Protein AF-A0A7J7KIM2-F1 (afdb_monomer)

Organism: Bugula neritina (NCBI:txid10212)

Nearest PDB structures (foldseek):
  5o09-assembly1_1C  TM=9.290E-01  e=2.642E-05  Prosthecobacter vanneervenii
  4jhr-assembly1_B  TM=8.978E-01  e=4.869E-04  Mus musculus
  8rtc-assembly2_B  TM=9.209E-01  e=1.759E-03  Bacillus phage phi3T
  8rtc-assembly1_A  TM=9.085E-01  e=2.365E-03  Bacillus phage phi3T
  5mgx-assembly3_G  TM=7.642E-01  e=6.351E-03  Homo sapiens

Sequence (139 aa):
MELALYGSDAVHAHIASSYNNIGIVYNDMGEYSNALEYYRKSLEMRQAVYGSDVVHADIASSCNNIGIVYNDMGEYSNALEYYRKSLEMRQAVYGSDAVHADIASSYTSIGKVYYYISEYSKALEYYRKGLEMVSCLWQ

Mean predicted aligned error: 5.26 Å

Foldseek 3Di:
DPVPLVVVLVVLLVQLVVLQVQLVVCVVVVVLVSSLVSLVSSLVSVCVNQPVPDQDLSNLVSLQSNLVSCVSVVVLVSSLVSLVVSLVSVCVVQNVPHLDLSNLVSLQSNLVSCVSVVVNVSSVVSNVVSVVSVVVVVD

Solvent-accessible surface area (backbone atoms only — not comparable to full-atom values): 6989 Å² total; per-residue (Å²): 144,74,78,67,61,63,58,51,46,55,50,47,52,52,53,21,52,49,29,38,53,51,13,50,55,26,43,78,70,66,40,46,71,60,12,48,52,26,27,48,55,17,33,52,40,44,26,67,66,66,37,81,89,51,72,43,67,68,48,19,49,32,30,36,52,46,14,48,49,27,46,76,72,63,41,47,72,62,12,48,53,27,28,48,53,16,33,54,30,37,27,69,63,66,38,81,86,46,76,45,71,69,48,26,49,31,27,38,54,48,14,51,47,29,45,76,72,68,40,50,72,58,13,52,52,27,39,46,54,19,48,53,39,58,54,66,75,80,113

Radius of gyration: 16.24 Å; Cα contacts (8 Å, |Δi|>4): 168; chains: 1; bounding box: 47×28×46 Å

Secondary structure (DSSP, 8-state):
--TTHHHHHHHHHHHHHHHHHHHHHHHHTT-HHHHHHHHHHHHHHHHHHH-TTS--HHHHHHHHHHHHHHHHTT-HHHHHHHHHHHHHHHHHHH-TT---HHHHHHHHHHHHHHHHTT-HHHHHHHHHHHHHHHHTT--

Structure (mmCIF, N/CA/C/O backbone):
data_AF-A0A7J7KIM2-F1
#
_entry.id   AF-A0A7J7KIM2-F1
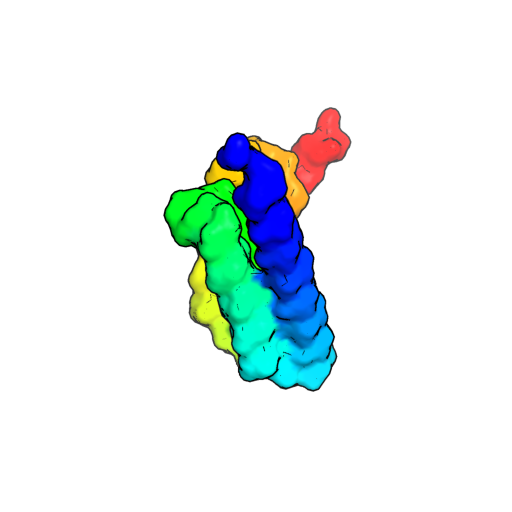#
loop_
_atom_site.group_PDB
_atom_site.id
_atom_site.type_symbol
_atom_site.label_atom_id
_atom_site.label_alt_id
_atom_site.label_comp_id
_atom_site.label_asym_id
_atom_site.label_entity_id
_atom_site.label_seq_id
_atom_site.pdbx_PDB_ins_code
_atom_site.Cartn_x
_atom_site.Cartn_y
_atom_site.Cartn_z
_atom_site.occupancy
_atom_site.B_iso_or_equiv
_atom_site.auth_seq_id
_atom_site.auth_comp_id
_atom_site.auth_asym_id
_atom_site.auth_atom_id
_atom_site.pdbx_PDB_model_num
ATOM 1 N N . MET A 1 1 ? 23.038 -4.749 -32.239 1.00 43.88 1 MET A N 1
ATOM 2 C CA . MET A 1 1 ? 23.320 -5.127 -30.838 1.00 43.88 1 MET A CA 1
ATOM 3 C C . MET A 1 1 ? 22.222 -4.494 -29.998 1.00 43.88 1 MET A C 1
ATOM 5 O O . MET A 1 1 ? 22.396 -3.383 -29.539 1.00 43.88 1 MET A O 1
ATOM 9 N N . GLU A 1 2 ? 21.049 -5.128 -29.933 1.00 46.59 2 GLU A N 1
ATOM 10 C CA . GLU A 1 2 ? 19.841 -4.517 -29.327 1.00 46.59 2 GLU A CA 1
ATOM 11 C C . GLU A 1 2 ? 18.900 -5.557 -28.679 1.00 46.59 2 GLU A C 1
ATOM 13 O O . GLU A 1 2 ? 17.962 -5.208 -27.978 1.00 46.59 2 GLU A O 1
ATOM 18 N N . LEU A 1 3 ? 19.189 -6.857 -28.835 1.00 44.94 3 LEU A N 1
ATOM 19 C CA . LEU A 1 3 ? 18.374 -7.951 -28.288 1.00 44.94 3 LEU A CA 1
ATOM 20 C C . LEU A 1 3 ? 18.673 -8.303 -26.817 1.00 44.94 3 LEU A C 1
ATOM 22 O O . LEU A 1 3 ? 17.951 -9.106 -26.237 1.00 44.94 3 LEU A O 1
ATOM 26 N N . ALA A 1 4 ? 19.716 -7.732 -26.204 1.00 46.06 4 ALA A N 1
ATOM 27 C CA . ALA A 1 4 ? 20.116 -8.078 -24.834 1.00 46.06 4 ALA A CA 1
ATOM 28 C C . ALA A 1 4 ? 19.435 -7.228 -23.741 1.00 46.06 4 ALA A C 1
ATOM 30 O O . ALA A 1 4 ? 19.334 -7.685 -22.607 1.00 46.06 4 ALA A O 1
ATOM 31 N N . LEU A 1 5 ? 18.946 -6.024 -24.069 1.00 46.84 5 LEU A N 1
ATOM 32 C CA . LEU A 1 5 ? 18.324 -5.115 -23.092 1.00 46.84 5 LEU A CA 1
ATOM 33 C C . LEU A 1 5 ? 16.920 -5.583 -22.670 1.00 46.84 5 LEU A C 1
ATOM 35 O O . LEU A 1 5 ? 16.655 -5.715 -21.481 1.00 46.84 5 LEU A O 1
ATOM 39 N N . TYR A 1 6 ? 16.069 -5.985 -23.620 1.00 50.53 6 TYR A N 1
ATOM 40 C CA . TYR A 1 6 ? 14.710 -6.461 -23.307 1.00 50.53 6 TYR A CA 1
ATOM 41 C C . TYR A 1 6 ? 14.675 -7.741 -22.456 1.00 50.53 6 TYR A C 1
ATOM 43 O O . TYR A 1 6 ? 13.760 -7.929 -21.655 1.00 50.53 6 TYR A O 1
ATOM 51 N N . GLY A 1 7 ? 15.664 -8.627 -22.616 1.00 55.84 7 GLY A N 1
ATOM 52 C CA . GLY A 1 7 ? 15.745 -9.870 -21.844 1.00 55.84 7 GLY A CA 1
ATOM 53 C C . GLY A 1 7 ? 16.069 -9.634 -20.368 1.00 55.84 7 GLY A C 1
ATOM 54 O O . GLY A 1 7 ? 15.535 -10.330 -19.510 1.00 55.84 7 GLY A O 1
ATOM 55 N N . SER A 1 8 ? 16.901 -8.631 -20.072 1.00 64.31 8 SER A N 1
ATOM 56 C CA . SER A 1 8 ? 17.203 -8.198 -18.706 1.00 64.31 8 SER A CA 1
ATOM 57 C C . SER A 1 8 ? 15.937 -7.695 -18.024 1.00 64.31 8 SER A C 1
ATOM 59 O O . SER A 1 8 ? 15.543 -8.221 -16.986 1.00 64.31 8 SER A O 1
ATOM 61 N N . ASP A 1 9 ? 15.259 -6.724 -18.622 1.00 69.69 9 ASP A N 1
AT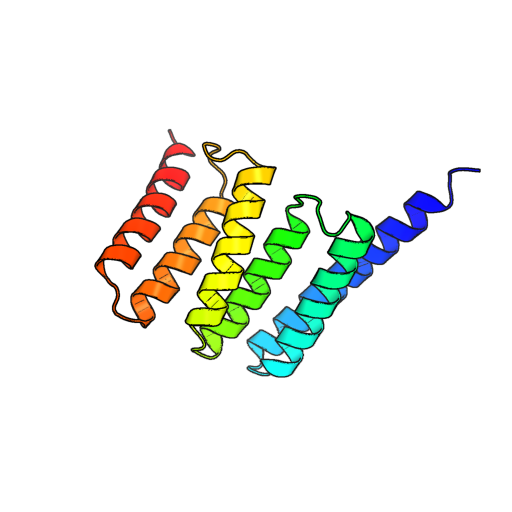OM 62 C CA . ASP A 1 9 ? 14.205 -5.971 -17.937 1.00 69.69 9 ASP A CA 1
ATOM 63 C C . ASP A 1 9 ? 12.959 -6.831 -17.690 1.00 69.69 9 ASP A C 1
ATOM 65 O O . ASP A 1 9 ? 12.371 -6.794 -16.607 1.00 69.69 9 ASP A O 1
ATOM 69 N N . ALA A 1 10 ? 12.625 -7.709 -18.642 1.00 72.38 10 ALA A N 1
ATOM 70 C CA . ALA A 1 10 ? 11.560 -8.694 -18.478 1.00 72.38 10 ALA A CA 1
ATOM 71 C C . ALA A 1 10 ? 11.860 -9.694 -17.346 1.00 72.38 10 ALA A C 1
ATOM 73 O O . ALA A 1 10 ? 10.982 -10.002 -16.538 1.00 72.38 10 ALA A O 1
ATOM 74 N N . VAL A 1 11 ? 13.105 -10.178 -17.239 1.00 76.00 11 VAL A N 1
ATOM 75 C CA . VAL A 1 11 ? 13.513 -11.070 -16.141 1.00 76.00 11 VAL A CA 1
ATOM 76 C C . VAL A 1 11 ? 13.403 -10.347 -14.799 1.00 76.00 11 VAL A C 1
ATOM 78 O O . VAL A 1 11 ? 12.814 -10.895 -13.867 1.00 76.00 11 VAL A O 1
ATOM 81 N N . HIS A 1 12 ? 13.870 -9.102 -14.701 1.00 82.19 12 HIS A N 1
ATOM 82 C CA . HIS A 1 12 ? 13.750 -8.309 -13.474 1.00 82.19 12 HIS A CA 1
ATOM 83 C C . HIS A 1 12 ? 12.281 -8.062 -13.080 1.00 82.19 12 HIS A C 1
ATOM 85 O O . HIS A 1 12 ? 11.939 -8.181 -11.900 1.00 82.19 12 HIS A O 1
ATOM 91 N N . ALA A 1 13 ? 11.383 -7.824 -14.043 1.00 85.12 13 ALA A N 1
ATOM 92 C CA . ALA A 1 13 ? 9.946 -7.687 -13.785 1.00 85.12 13 ALA A CA 1
ATOM 93 C C . ALA A 1 13 ? 9.306 -8.986 -13.244 1.00 85.12 13 ALA A C 1
ATOM 95 O O . ALA A 1 13 ? 8.486 -8.948 -12.315 1.00 85.12 13 ALA A O 1
ATOM 96 N N . HIS A 1 14 ? 9.708 -10.154 -13.760 1.00 89.88 14 HIS A N 1
ATOM 97 C CA . HIS A 1 14 ? 9.245 -11.450 -13.248 1.00 89.88 14 HIS A CA 1
ATOM 98 C C . HIS A 1 14 ? 9.756 -11.743 -11.832 1.00 89.88 14 HIS A C 1
ATOM 100 O O . HIS A 1 14 ? 8.989 -12.225 -10.989 1.00 89.88 14 HIS A O 1
ATOM 106 N N . ILE A 1 15 ? 11.013 -11.410 -11.526 1.00 93.00 15 ILE A N 1
ATOM 107 C CA . ILE A 1 15 ? 11.550 -11.541 -10.162 1.00 93.00 15 ILE A CA 1
ATOM 108 C C . ILE A 1 15 ? 10.802 -10.583 -9.221 1.00 93.00 15 ILE A C 1
ATOM 110 O O . ILE A 1 15 ? 10.403 -10.987 -8.129 1.00 93.00 15 ILE A O 1
ATOM 114 N N . ALA A 1 16 ? 10.508 -9.350 -9.652 1.00 94.12 16 ALA A N 1
ATOM 115 C CA . ALA A 1 16 ? 9.771 -8.380 -8.836 1.00 94.12 16 ALA A CA 1
ATOM 116 C C . ALA A 1 16 ? 8.358 -8.856 -8.505 1.00 94.12 16 ALA A C 1
ATOM 118 O O . ALA A 1 16 ? 7.898 -8.703 -7.370 1.00 94.12 16 ALA A O 1
ATOM 119 N N . SER A 1 17 ? 7.690 -9.475 -9.475 1.00 94.50 17 SER A N 1
ATOM 120 C CA . SER A 1 17 ? 6.381 -10.101 -9.279 1.00 94.50 17 SER A CA 1
ATOM 121 C C . SER A 1 17 ? 6.465 -11.292 -8.322 1.00 94.50 17 SER A C 1
ATOM 123 O O . SER A 1 17 ? 5.595 -11.467 -7.471 1.00 94.50 17 SER A O 1
ATOM 125 N N . SER A 1 18 ? 7.546 -12.071 -8.395 1.00 96.94 18 SER A N 1
ATOM 126 C CA . SER A 1 18 ? 7.775 -13.207 -7.498 1.00 96.94 18 SER A CA 1
ATOM 127 C C . SER A 1 18 ? 7.981 -12.752 -6.051 1.00 96.94 18 SER A C 1
ATOM 129 O O . SER A 1 18 ? 7.323 -13.273 -5.153 1.00 96.94 18 SER A O 1
ATOM 131 N N . TYR A 1 19 ? 8.805 -11.724 -5.812 1.00 97.94 19 TYR A N 1
ATOM 132 C CA . TYR A 1 19 ? 8.935 -11.125 -4.480 1.00 97.94 19 TYR A CA 1
ATOM 133 C C . TYR A 1 19 ? 7.623 -10.530 -3.976 1.00 97.94 19 TYR A C 1
ATOM 135 O O . TYR A 1 19 ? 7.300 -10.705 -2.806 1.00 97.94 19 TYR A O 1
ATOM 143 N N . ASN A 1 20 ? 6.837 -9.884 -4.841 1.00 97.31 20 ASN A N 1
ATOM 144 C CA . ASN A 1 20 ? 5.520 -9.388 -4.451 1.00 97.31 20 ASN A CA 1
ATOM 145 C C . ASN A 1 20 ? 4.621 -10.524 -3.936 1.00 97.31 20 ASN A C 1
ATOM 147 O O . ASN A 1 20 ? 4.006 -10.389 -2.886 1.00 97.31 20 ASN A O 1
ATOM 151 N N . ASN A 1 21 ? 4.583 -11.658 -4.637 1.00 97.94 21 ASN A N 1
ATOM 152 C CA . ASN A 1 21 ? 3.756 -12.797 -4.237 1.00 97.94 21 ASN A CA 1
ATOM 153 C C . ASN A 1 21 ? 4.245 -13.450 -2.939 1.00 97.94 21 ASN A C 1
ATOM 155 O O . ASN A 1 21 ? 3.429 -13.836 -2.109 1.00 97.94 21 ASN A O 1
ATOM 159 N N . ILE A 1 22 ? 5.561 -13.525 -2.726 1.00 98.38 22 ILE A N 1
ATOM 160 C CA . ILE A 1 22 ? 6.125 -13.983 -1.449 1.00 98.38 22 ILE A CA 1
ATOM 161 C C . ILE A 1 22 ? 5.723 -13.027 -0.314 1.00 98.38 22 ILE A C 1
ATOM 163 O O . ILE A 1 22 ? 5.330 -13.479 0.759 1.00 98.38 22 ILE A O 1
ATOM 167 N N . GLY A 1 23 ? 5.752 -11.713 -0.563 1.00 98.38 23 GLY A N 1
ATOM 168 C CA . GLY A 1 23 ? 5.282 -10.702 0.384 1.00 98.38 23 GLY A CA 1
ATOM 169 C C . GLY A 1 23 ? 3.810 -10.877 0.770 1.00 98.38 23 GLY A C 1
ATOM 170 O O . GLY A 1 23 ? 3.483 -10.757 1.949 1.00 98.38 23 GLY A O 1
ATOM 171 N N . ILE A 1 24 ? 2.942 -11.225 -0.190 1.00 98.19 24 ILE A N 1
ATOM 172 C CA . ILE A 1 24 ? 1.523 -11.542 0.068 1.00 98.19 24 ILE A CA 1
ATOM 173 C C . ILE A 1 24 ? 1.412 -12.722 1.032 1.00 98.19 24 ILE A C 1
ATOM 175 O O . ILE A 1 24 ? 0.758 -12.604 2.063 1.00 98.19 24 ILE A O 1
ATOM 179 N N . VAL A 1 25 ? 2.107 -13.826 0.741 1.00 98.56 25 VAL 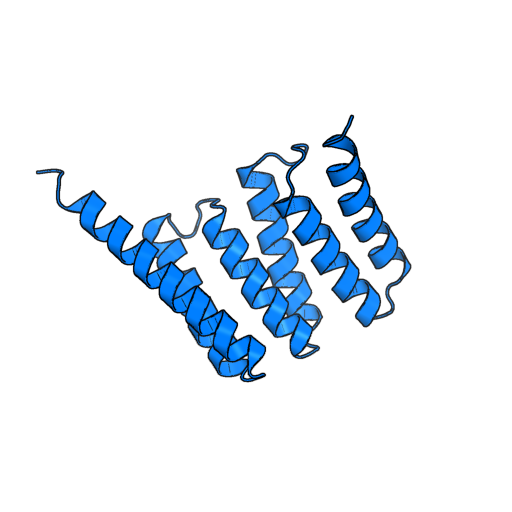A N 1
ATOM 180 C CA . VAL A 1 25 ? 2.054 -15.036 1.575 1.00 98.56 25 VAL A CA 1
ATOM 181 C C . VAL A 1 25 ? 2.501 -14.744 3.009 1.00 98.56 25 VAL A C 1
ATOM 183 O O . VAL A 1 25 ? 1.823 -15.148 3.950 1.00 98.56 25 VAL A O 1
ATOM 186 N N . TYR A 1 26 ? 3.597 -14.003 3.199 1.00 98.69 26 TYR A N 1
ATOM 187 C CA . TYR A 1 26 ? 4.038 -13.626 4.545 1.00 98.69 26 TYR A CA 1
ATOM 188 C C . TYR A 1 26 ? 3.054 -12.694 5.259 1.00 98.69 26 TYR A C 1
ATOM 190 O O . TYR A 1 26 ? 2.874 -12.834 6.468 1.00 98.69 26 TYR A O 1
ATOM 198 N N . ASN A 1 27 ? 2.400 -11.773 4.542 1.00 98.00 27 ASN A N 1
ATOM 199 C CA . ASN A 1 27 ? 1.380 -10.912 5.141 1.00 98.00 27 ASN A CA 1
ATOM 200 C C . ASN A 1 27 ? 0.186 -11.733 5.637 1.00 98.00 27 ASN A C 1
ATOM 202 O O . ASN A 1 27 ? -0.248 -11.557 6.771 1.00 98.00 27 ASN A O 1
ATOM 206 N N . ASP A 1 28 ? -0.288 -12.676 4.822 1.00 97.88 28 ASP A N 1
ATOM 207 C CA . ASP A 1 28 ? -1.411 -13.553 5.167 1.00 97.88 28 ASP A CA 1
ATOM 208 C C . ASP A 1 28 ? -1.078 -14.485 6.347 1.00 97.88 28 ASP A C 1
ATOM 210 O O . ASP A 1 28 ? -1.963 -14.873 7.111 1.00 97.88 28 ASP A O 1
ATOM 214 N N . MET A 1 29 ? 0.204 -14.814 6.538 1.00 98.19 29 MET A N 1
ATOM 215 C CA . MET A 1 29 ? 0.709 -15.540 7.710 1.00 98.19 29 MET A CA 1
ATOM 216 C C . MET A 1 29 ? 0.866 -14.659 8.965 1.00 98.19 29 MET A C 1
ATOM 218 O O . MET A 1 29 ? 1.153 -15.184 10.041 1.00 98.19 29 MET A O 1
ATOM 222 N N . GLY A 1 30 ? 0.706 -13.336 8.854 1.00 97.25 30 GLY A N 1
ATOM 223 C CA . GLY A 1 30 ? 0.972 -12.377 9.932 1.00 97.25 30 GLY A CA 1
ATOM 224 C C . GLY A 1 30 ? 2.463 -12.115 10.184 1.00 97.25 30 GLY A C 1
ATOM 225 O O . GLY A 1 30 ? 2.830 -11.477 11.171 1.00 97.25 30 GLY A O 1
ATOM 226 N N . GLU A 1 31 ? 3.348 -12.583 9.301 1.00 98.50 31 GLU A N 1
ATOM 227 C CA . GLU A 1 31 ? 4.794 -12.363 9.373 1.00 98.50 31 GLU A CA 1
ATOM 228 C C . GLU A 1 31 ? 5.178 -11.032 8.706 1.00 98.50 31 GLU A C 1
ATOM 230 O O . GLU A 1 31 ? 5.882 -10.971 7.693 1.00 98.50 31 GLU A O 1
ATOM 235 N N . TYR A 1 32 ? 4.709 -9.929 9.290 1.00 98.19 32 TYR A N 1
ATOM 236 C CA . TYR A 1 32 ? 4.767 -8.601 8.674 1.00 98.19 32 TYR A CA 1
ATOM 237 C C . TYR A 1 32 ? 6.183 -8.108 8.344 1.00 98.19 32 TYR A C 1
ATOM 239 O O . TYR A 1 32 ? 6.391 -7.486 7.303 1.00 98.19 32 TYR A O 1
ATOM 247 N N . SER A 1 33 ? 7.185 -8.421 9.172 1.00 98.19 33 SER A N 1
ATOM 248 C CA . SER A 1 33 ? 8.583 -8.058 8.893 1.00 98.19 33 SER A CA 1
ATOM 249 C C . SER A 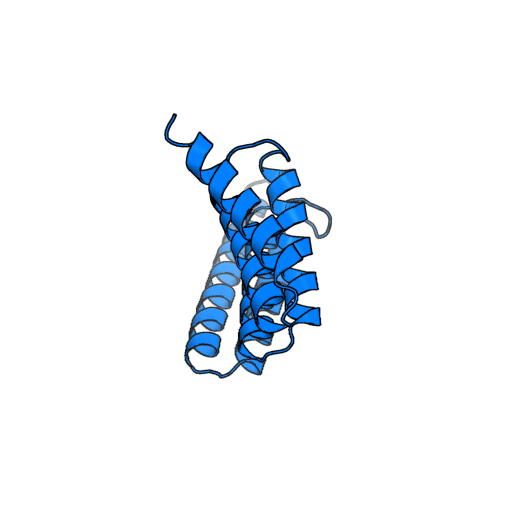1 33 ? 9.102 -8.702 7.604 1.00 98.19 33 SER A C 1
ATOM 251 O O . SER A 1 33 ? 9.734 -8.023 6.792 1.00 98.19 33 SER A O 1
ATOM 253 N N . ASN A 1 34 ? 8.784 -9.983 7.388 1.00 98.19 34 ASN A N 1
ATOM 254 C CA . ASN A 1 34 ? 9.148 -10.705 6.169 1.00 98.19 34 ASN A CA 1
ATOM 255 C C . ASN A 1 34 ? 8.361 -10.150 4.975 1.00 98.19 34 ASN A C 1
ATOM 257 O O . ASN A 1 34 ? 8.943 -9.876 3.926 1.00 98.19 34 ASN A O 1
ATOM 261 N N . ALA A 1 35 ? 7.062 -9.885 5.146 1.00 98.56 35 ALA A N 1
ATOM 262 C CA . ALA A 1 35 ? 6.243 -9.265 4.106 1.00 98.56 35 ALA A CA 1
ATOM 263 C C . ALA A 1 35 ? 6.836 -7.926 3.627 1.00 98.56 35 ALA A C 1
ATOM 265 O O . ALA A 1 35 ? 7.030 -7.724 2.426 1.00 98.56 35 ALA A O 1
ATOM 266 N N . LEU A 1 36 ? 7.203 -7.036 4.559 1.00 98.56 36 LEU A N 1
ATOM 267 C CA . LEU A 1 36 ? 7.842 -5.752 4.251 1.00 98.56 36 LEU A CA 1
ATOM 268 C C . LEU A 1 36 ? 9.183 -5.920 3.533 1.00 98.56 36 LEU A C 1
ATOM 270 O O . LEU A 1 36 ? 9.467 -5.160 2.606 1.00 98.56 36 LEU A O 1
ATOM 274 N N . GLU A 1 37 ? 10.006 -6.889 3.934 1.00 98.31 37 GLU A N 1
ATOM 275 C CA . GLU A 1 37 ? 11.279 -7.170 3.266 1.00 98.31 37 GLU A CA 1
ATOM 276 C C . GLU A 1 37 ? 11.064 -7.518 1.787 1.00 98.31 37 GLU A C 1
ATOM 278 O O . GLU A 1 37 ? 11.666 -6.904 0.901 1.00 98.31 37 GLU A O 1
ATOM 283 N N . TYR A 1 38 ? 10.166 -8.462 1.503 1.00 98.38 38 TYR A N 1
ATOM 284 C CA . TYR A 1 38 ? 9.910 -8.910 0.136 1.00 98.38 38 TYR A CA 1
ATOM 285 C C . TYR A 1 38 ? 9.201 -7.848 -0.712 1.00 98.38 38 TYR A C 1
ATOM 287 O O . TYR A 1 38 ? 9.565 -7.654 -1.876 1.00 98.38 38 TYR A O 1
ATOM 295 N N . TYR A 1 39 ? 8.265 -7.083 -0.146 1.00 98.25 39 TYR A N 1
ATOM 296 C CA . TYR A 1 39 ? 7.667 -5.963 -0.874 1.00 98.25 39 TYR A CA 1
ATOM 297 C C . TYR A 1 39 ? 8.671 -4.847 -1.178 1.00 98.25 39 TYR A C 1
ATOM 299 O O . TYR A 1 39 ? 8.614 -4.276 -2.268 1.00 98.25 39 TYR A O 1
ATOM 307 N N . ARG A 1 40 ? 9.626 -4.561 -0.281 1.00 97.69 40 ARG A N 1
ATOM 308 C CA . ARG A 1 40 ? 10.711 -3.599 -0.550 1.00 97.69 40 ARG A CA 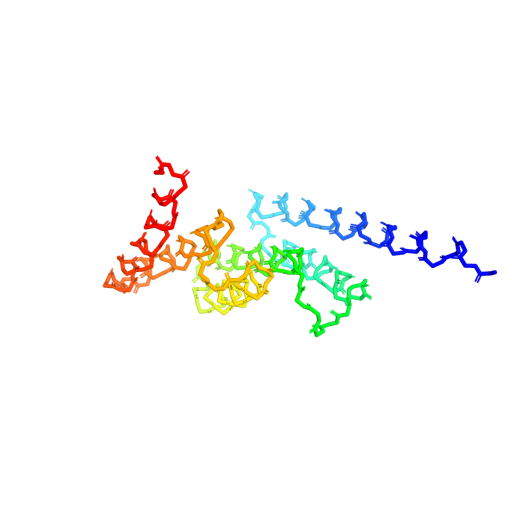1
ATOM 309 C C . ARG A 1 40 ? 11.647 -4.087 -1.649 1.00 97.69 40 ARG A C 1
ATOM 311 O O . ARG A 1 40 ? 11.945 -3.309 -2.546 1.00 97.69 40 ARG A O 1
ATOM 318 N N . LYS A 1 41 ? 12.023 -5.371 -1.652 1.00 96.44 41 LYS A N 1
ATOM 319 C CA . LYS A 1 41 ? 12.801 -5.971 -2.753 1.00 96.44 41 LYS A CA 1
ATOM 320 C C . LYS A 1 41 ? 12.058 -5.881 -4.091 1.00 96.44 41 LYS A C 1
ATOM 322 O O . LYS A 1 41 ? 12.657 -5.581 -5.119 1.00 96.44 41 LYS A O 1
ATOM 327 N N . SER A 1 42 ? 10.744 -6.121 -4.089 1.00 96.00 42 SER A N 1
ATOM 328 C CA . SER A 1 42 ? 9.899 -5.945 -5.278 1.00 96.00 42 SER A CA 1
ATOM 329 C C . SER A 1 42 ? 9.883 -4.488 -5.757 1.00 96.00 42 SER A C 1
ATOM 331 O O . SER A 1 42 ? 10.059 -4.231 -6.948 1.00 96.00 42 SER A O 1
ATOM 333 N N . LEU A 1 43 ? 9.713 -3.537 -4.832 1.00 94.88 43 LEU A N 1
ATOM 334 C CA . LEU A 1 43 ? 9.719 -2.102 -5.115 1.00 94.88 43 LEU A CA 1
ATOM 335 C C . LEU A 1 43 ? 11.058 -1.642 -5.702 1.00 94.88 43 LEU A C 1
ATOM 337 O O . LEU A 1 43 ? 11.061 -0.993 -6.743 1.00 94.88 43 LEU A O 1
ATOM 341 N N . GLU A 1 44 ? 12.173 -2.012 -5.074 1.00 93.44 44 GLU A N 1
ATOM 342 C CA . GLU A 1 44 ? 13.525 -1.652 -5.510 1.00 93.44 44 GLU A CA 1
ATOM 343 C C . GLU A 1 44 ? 13.803 -2.146 -6.933 1.00 93.44 44 GLU A C 1
ATOM 345 O O . GLU A 1 44 ? 14.269 -1.383 -7.775 1.00 93.44 44 GLU A O 1
ATOM 350 N N . MET A 1 45 ? 13.434 -3.389 -7.253 1.00 91.81 45 MET A N 1
ATOM 351 C CA . MET A 1 45 ? 13.611 -3.896 -8.614 1.00 91.81 45 MET A CA 1
ATOM 352 C C . MET A 1 45 ? 12.683 -3.220 -9.621 1.00 91.81 45 MET A C 1
ATOM 354 O O . MET A 1 45 ? 13.124 -2.916 -10.723 1.00 91.81 45 MET A O 1
ATOM 358 N N . ARG A 1 46 ? 11.423 -2.927 -9.269 1.00 92.44 46 ARG A N 1
ATOM 359 C CA . ARG A 1 46 ? 10.529 -2.147 -10.148 1.00 92.44 46 ARG A CA 1
ATOM 360 C C . ARG A 1 46 ? 11.105 -0.756 -10.422 1.00 92.44 46 ARG A C 1
ATOM 362 O O . ARG A 1 46 ? 11.078 -0.304 -11.560 1.00 92.44 46 ARG A O 1
ATOM 369 N N . GLN A 1 47 ? 11.684 -0.108 -9.413 1.00 90.69 47 GLN A N 1
ATOM 370 C CA . GLN A 1 47 ? 12.382 1.169 -9.577 1.00 90.69 47 GLN A CA 1
ATOM 371 C C . GLN A 1 47 ? 13.662 1.038 -10.412 1.00 90.69 47 GLN A C 1
ATOM 373 O O . GLN A 1 47 ? 13.974 1.949 -11.169 1.00 90.69 47 GLN A O 1
ATOM 378 N N . ALA A 1 48 ? 14.385 -0.080 -10.327 1.00 88.50 48 ALA A N 1
ATOM 379 C CA . ALA A 1 48 ? 15.553 -0.329 -11.170 1.00 88.50 48 ALA A CA 1
ATOM 380 C C . ALA A 1 48 ? 15.179 -0.557 -12.647 1.00 88.50 48 ALA A C 1
ATOM 382 O O . ALA A 1 48 ? 15.895 -0.092 -13.528 1.00 88.50 48 ALA A O 1
ATOM 383 N N . VAL A 1 49 ? 14.055 -1.234 -12.914 1.00 87.06 49 VAL A N 1
ATOM 384 C CA . VAL A 1 49 ? 13.547 -1.506 -14.272 1.00 87.06 49 VAL A CA 1
ATOM 385 C C . VAL A 1 49 ? 12.999 -0.242 -14.929 1.00 87.06 49 VAL A C 1
ATOM 387 O O . VAL A 1 49 ? 13.327 0.054 -16.073 1.00 87.06 49 VAL A O 1
ATOM 390 N N . TYR A 1 50 ? 12.147 0.502 -14.221 1.00 84.81 50 TYR A N 1
ATOM 391 C CA . TYR A 1 50 ? 11.437 1.643 -14.804 1.00 84.81 50 TYR A CA 1
ATOM 392 C C . TYR A 1 50 ? 12.157 2.980 -14.598 1.00 84.81 50 TYR A C 1
ATOM 394 O O . TYR A 1 50 ? 11.881 3.931 -15.321 1.00 84.81 50 TYR A O 1
ATOM 402 N N . GLY A 1 51 ? 13.078 3.062 -13.636 1.00 80.62 51 GLY A N 1
ATOM 403 C CA . GLY A 1 51 ? 13.645 4.306 -13.118 1.00 80.62 51 GLY A CA 1
ATOM 404 C C . GLY A 1 51 ? 12.943 4.751 -11.829 1.00 80.62 51 GLY A C 1
ATOM 405 O O . GLY A 1 51 ? 11.718 4.697 -11.720 1.00 80.62 51 GLY A O 1
ATOM 406 N N . SER A 1 52 ? 13.714 5.208 -10.836 1.00 71.19 52 SER A N 1
ATOM 407 C CA . SER A 1 52 ? 13.200 5.590 -9.507 1.00 71.19 52 SER A CA 1
ATOM 408 C C . SER A 1 52 ? 12.223 6.763 -9.530 1.00 71.19 52 SER A C 1
ATOM 410 O O . SER A 1 52 ? 11.366 6.852 -8.649 1.00 71.19 52 SER A O 1
ATOM 412 N N . ASP A 1 53 ? 12.352 7.620 -10.542 1.00 76.19 53 ASP A N 1
ATOM 413 C CA . ASP A 1 53 ? 11.595 8.864 -10.700 1.00 76.19 53 ASP A CA 1
ATOM 414 C C . ASP A 1 53 ? 10.479 8.732 -11.750 1.00 76.19 53 ASP A C 1
ATOM 416 O O . ASP A 1 53 ? 9.800 9.705 -12.077 1.00 76.19 53 ASP A O 1
ATOM 420 N N . VAL A 1 54 ? 10.284 7.524 -12.294 1.00 84.50 54 VAL A N 1
ATOM 421 C CA . VAL A 1 54 ? 9.250 7.250 -13.290 1.00 84.50 54 VAL A CA 1
ATOM 422 C C . VAL A 1 54 ? 7.953 6.847 -12.605 1.00 84.50 54 VAL A C 1
ATOM 424 O O . VAL A 1 54 ? 7.903 6.001 -11.711 1.00 84.50 54 VAL A O 1
ATOM 427 N N . VAL A 1 55 ? 6.866 7.456 -13.067 1.00 87.25 55 VAL A N 1
ATOM 428 C CA . VAL A 1 55 ? 5.514 7.109 -12.651 1.00 87.25 55 VAL A CA 1
ATOM 429 C C . VAL A 1 55 ? 5.121 5.791 -13.328 1.00 87.25 55 VAL A C 1
ATOM 431 O O . VAL A 1 55 ? 5.000 5.731 -14.549 1.00 87.25 55 VAL A O 1
ATOM 434 N N . HIS A 1 56 ? 4.911 4.731 -12.541 1.00 91.62 56 HIS A N 1
ATOM 435 C CA . HIS A 1 56 ? 4.514 3.417 -13.057 1.00 91.62 56 HIS A CA 1
ATOM 436 C C . HIS A 1 56 ? 3.513 2.707 -12.132 1.00 91.62 56 HIS A C 1
ATOM 438 O O . HIS A 1 56 ? 3.672 2.705 -10.906 1.00 91.62 56 HIS A O 1
ATOM 444 N N . ALA A 1 57 ? 2.504 2.046 -12.713 1.00 91.25 57 ALA A N 1
ATOM 445 C CA . ALA A 1 57 ? 1.426 1.382 -11.967 1.00 91.25 57 ALA A CA 1
ATOM 446 C C . ALA A 1 57 ? 1.937 0.255 -11.047 1.00 91.25 57 ALA A C 1
ATOM 448 O O . ALA A 1 57 ? 1.433 0.068 -9.936 1.00 91.25 57 ALA A O 1
ATOM 449 N N . ASP A 1 58 ? 2.986 -0.455 -11.464 1.00 92.25 58 ASP A N 1
ATOM 450 C CA . ASP A 1 58 ? 3.623 -1.497 -10.649 1.00 92.25 58 ASP A CA 1
ATOM 451 C C . ASP A 1 58 ? 4.304 -0.937 -9.393 1.00 92.25 58 ASP A C 1
ATOM 453 O O . ASP A 1 58 ? 4.200 -1.526 -8.316 1.00 92.25 58 ASP A O 1
ATOM 457 N N . ILE A 1 59 ? 4.982 0.212 -9.505 1.00 94.25 59 ILE A N 1
ATOM 458 C CA . ILE A 1 59 ? 5.610 0.887 -8.358 1.00 94.25 59 ILE A CA 1
ATOM 459 C C . ILE A 1 59 ? 4.511 1.334 -7.390 1.00 94.25 59 ILE A C 1
ATOM 461 O O . ILE A 1 59 ? 4.590 1.064 -6.189 1.00 94.25 59 ILE A O 1
ATOM 465 N N . ALA A 1 60 ? 3.431 1.918 -7.920 1.00 95.38 60 ALA A N 1
ATOM 466 C CA . ALA A 1 60 ? 2.274 2.300 -7.121 1.00 95.38 60 ALA A CA 1
ATOM 467 C C . ALA A 1 60 ? 1.639 1.099 -6.400 1.00 95.38 60 ALA A C 1
ATOM 469 O O . ALA A 1 60 ? 1.239 1.213 -5.239 1.00 95.38 60 ALA A O 1
ATOM 470 N N . SER A 1 61 ? 1.576 -0.061 -7.057 1.00 94.88 61 SER A N 1
ATOM 471 C CA . SER A 1 61 ? 1.052 -1.300 -6.473 1.00 94.88 61 SER A CA 1
ATOM 472 C C . SER A 1 61 ? 1.953 -1.843 -5.361 1.00 94.88 61 SER A C 1
ATOM 474 O O . SER A 1 61 ? 1.446 -2.232 -4.311 1.00 94.88 61 SER A O 1
ATOM 476 N N . SER A 1 62 ? 3.282 -1.788 -5.521 1.00 95.75 62 SER A N 1
ATOM 477 C CA . SER A 1 62 ? 4.218 -2.107 -4.431 1.00 95.75 62 SER A CA 1
ATOM 478 C C . SER A 1 62 ? 4.028 -1.184 -3.227 1.00 95.75 62 SER A C 1
ATOM 480 O O . SER A 1 62 ? 3.967 -1.664 -2.097 1.00 95.75 62 SER A O 1
ATOM 482 N N . CYS A 1 63 ? 3.888 0.129 -3.449 1.00 96.94 63 CYS A N 1
ATOM 483 C CA . CYS A 1 63 ? 3.616 1.073 -2.364 1.00 96.94 63 CYS A CA 1
ATOM 484 C C . CYS A 1 63 ? 2.291 0.758 -1.658 1.00 96.94 63 CYS A C 1
ATOM 486 O O . CYS A 1 63 ? 2.252 0.750 -0.432 1.00 96.94 63 CYS A O 1
ATOM 488 N N . ASN A 1 64 ? 1.231 0.434 -2.404 1.00 97.81 64 ASN A N 1
ATOM 489 C CA . ASN A 1 64 ? -0.046 0.029 -1.816 1.00 97.81 64 ASN A CA 1
ATOM 490 C C . ASN A 1 64 ? 0.105 -1.208 -0.919 1.00 97.81 64 ASN A C 1
ATOM 492 O O . ASN A 1 64 ? -0.413 -1.214 0.192 1.00 97.81 64 ASN A O 1
ATOM 496 N N . ASN A 1 65 ? 0.837 -2.226 -1.372 1.00 98.00 65 ASN A N 1
ATOM 497 C CA . ASN A 1 65 ? 1.018 -3.460 -0.608 1.00 98.00 65 ASN A CA 1
ATOM 498 C C . ASN A 1 65 ? 1.823 -3.233 0.676 1.00 98.00 65 ASN A C 1
ATOM 500 O O . ASN A 1 65 ? 1.450 -3.750 1.722 1.00 98.00 65 ASN A O 1
ATOM 504 N N . ILE A 1 66 ? 2.854 -2.383 0.640 1.00 98.38 66 ILE A N 1
ATOM 505 C CA . ILE A 1 66 ? 3.559 -1.953 1.858 1.00 98.38 66 ILE A CA 1
ATOM 506 C C . ILE A 1 66 ? 2.601 -1.217 2.811 1.00 98.38 66 ILE A C 1
ATOM 508 O O . ILE A 1 66 ? 2.622 -1.460 4.017 1.00 98.38 66 ILE A O 1
ATOM 512 N N . GLY A 1 67 ? 1.726 -0.358 2.276 1.00 98.31 67 GLY A N 1
ATOM 513 C CA . GLY A 1 67 ? 0.684 0.317 3.052 1.00 98.31 67 GLY A CA 1
ATOM 514 C C . GLY A 1 67 ? -0.302 -0.650 3.720 1.00 98.31 67 GLY A C 1
ATOM 515 O O . GLY A 1 67 ? -0.695 -0.411 4.862 1.00 98.31 67 GLY A O 1
ATOM 516 N N . ILE A 1 68 ? -0.654 -1.755 3.051 1.00 98.31 68 ILE A N 1
ATOM 517 C CA . ILE A 1 68 ? -1.485 -2.833 3.617 1.00 98.31 68 ILE A CA 1
ATOM 518 C C . ILE A 1 68 ? -0.798 -3.455 4.826 1.00 98.31 68 ILE A C 1
ATOM 520 O O . ILE A 1 68 ? -1.402 -3.485 5.894 1.00 98.31 68 ILE A O 1
ATOM 524 N N . VAL A 1 69 ? 0.473 -3.846 4.701 1.00 98.56 69 VAL A N 1
ATOM 525 C CA . VAL A 1 69 ? 1.203 -4.460 5.822 1.00 98.56 69 VAL A CA 1
ATOM 526 C C . VAL A 1 69 ? 1.243 -3.524 7.033 1.00 98.56 69 VAL A C 1
ATOM 528 O O . VAL A 1 69 ? 0.922 -3.933 8.146 1.00 98.56 69 VAL A O 1
ATOM 531 N N . TYR A 1 70 ? 1.559 -2.240 6.830 1.00 98.69 70 TYR A N 1
ATOM 532 C CA . TYR A 1 70 ? 1.552 -1.267 7.927 1.00 98.69 70 TYR A CA 1
ATOM 533 C C . TYR A 1 70 ? 0.163 -1.062 8.538 1.00 98.69 70 TYR A C 1
ATOM 535 O O . TYR A 1 70 ? 0.048 -0.900 9.752 1.00 98.69 70 TYR A O 1
ATOM 543 N N . ASN A 1 71 ? -0.898 -1.084 7.726 1.00 97.94 71 ASN A N 1
ATOM 544 C CA . ASN A 1 71 ? -2.264 -1.031 8.237 1.00 97.94 71 ASN A CA 1
ATOM 545 C C . ASN A 1 71 ? -2.580 -2.254 9.110 1.00 97.94 71 ASN A C 1
ATOM 547 O O . ASN A 1 71 ? -3.181 -2.098 10.170 1.00 97.94 71 ASN A O 1
ATOM 551 N N . ASP A 1 72 ? -2.170 -3.445 8.682 1.00 97.44 72 ASP A N 1
ATOM 552 C CA . ASP A 1 72 ? -2.430 -4.704 9.386 1.00 97.44 72 ASP A CA 1
ATOM 553 C C . ASP A 1 72 ? -1.617 -4.810 10.692 1.00 97.44 72 ASP A C 1
ATOM 555 O O . ASP A 1 72 ? -2.076 -5.398 11.671 1.00 97.44 72 ASP A O 1
ATOM 559 N N . MET A 1 73 ? -0.463 -4.137 10.757 1.00 97.75 73 MET A N 1
ATOM 560 C CA . MET A 1 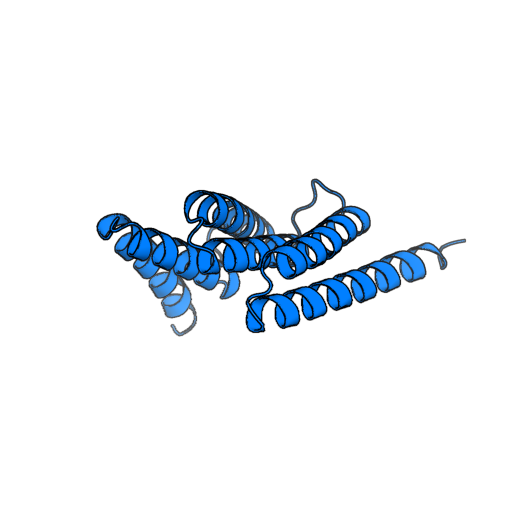73 ? 0.317 -3.923 11.985 1.00 97.75 73 MET A CA 1
ATOM 561 C C . MET A 1 73 ? -0.283 -2.867 12.933 1.00 97.75 73 MET A C 1
ATOM 563 O O . MET A 1 73 ? 0.170 -2.738 14.070 1.00 97.75 73 MET A O 1
ATOM 567 N N . GLY A 1 74 ? -1.264 -2.074 12.486 1.00 97.19 74 GLY A N 1
ATOM 568 C CA . GLY A 1 74 ? -1.776 -0.913 13.226 1.00 97.19 74 GLY A CA 1
ATOM 569 C C . GLY A 1 74 ? -0.860 0.320 13.182 1.00 97.19 74 GLY A C 1
ATOM 570 O O . GLY A 1 74 ? -1.093 1.300 13.891 1.00 97.19 74 GLY A O 1
ATOM 571 N N . GLU A 1 75 ? 0.168 0.318 12.331 1.00 98.44 75 GLU A N 1
ATOM 572 C CA . GLU A 1 75 ? 1.072 1.448 12.101 1.00 98.44 75 GLU A CA 1
ATOM 573 C C . GLU A 1 75 ? 0.468 2.440 11.093 1.00 98.44 75 GLU A C 1
ATOM 575 O O . GLU A 1 75 ? 0.960 2.659 9.982 1.00 98.44 75 GLU A O 1
ATOM 580 N N . TYR A 1 76 ? -0.638 3.064 11.491 1.00 98.19 76 TYR A N 1
ATOM 581 C CA . TYR A 1 76 ? -1.488 3.865 10.607 1.00 98.19 76 TYR A CA 1
ATOM 582 C C . TYR A 1 76 ? -0.790 5.065 9.948 1.00 98.19 76 TYR A C 1
ATOM 584 O O . TYR A 1 76 ? -1.121 5.414 8.814 1.00 98.19 76 TYR A O 1
ATOM 592 N N . SER A 1 77 ? 0.190 5.685 10.611 1.00 98.06 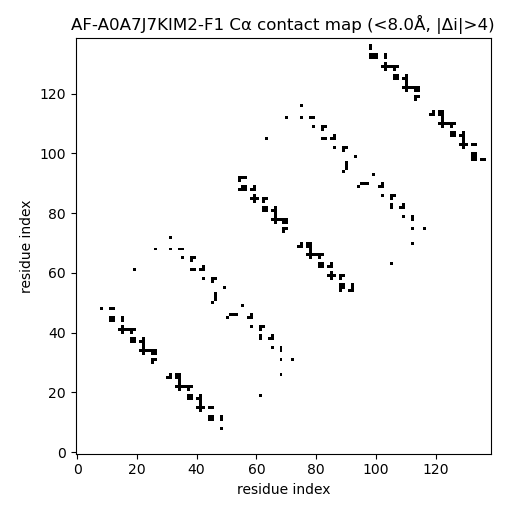77 SER A N 1
ATOM 593 C CA . SER A 1 77 ? 0.967 6.788 10.026 1.00 98.06 77 SER A CA 1
ATOM 594 C C . SER A 1 77 ? 1.782 6.331 8.815 1.00 98.06 77 SER A C 1
ATOM 596 O O . SER A 1 77 ? 1.725 6.971 7.765 1.00 98.06 77 SER A O 1
ATOM 598 N N . ASN A 1 78 ? 2.468 5.190 8.938 1.00 98.12 78 ASN A N 1
ATOM 599 C CA . ASN A 1 78 ? 3.239 4.591 7.849 1.00 98.12 78 ASN A CA 1
ATOM 600 C C . ASN A 1 78 ? 2.298 4.116 6.733 1.00 98.12 78 ASN A C 1
ATOM 602 O O . ASN A 1 78 ? 2.542 4.381 5.557 1.00 98.12 78 ASN A O 1
ATOM 606 N N . ALA A 1 79 ? 1.166 3.500 7.087 1.00 98.50 79 ALA A N 1
ATOM 607 C CA . ALA A 1 79 ? 0.157 3.093 6.111 1.00 98.50 79 ALA A CA 1
ATOM 608 C C . ALA A 1 79 ? -0.336 4.278 5.259 1.00 98.50 79 ALA A C 1
ATOM 610 O O . ALA A 1 79 ? -0.369 4.189 4.031 1.00 98.50 79 ALA A O 1
ATOM 611 N N . LEU A 1 80 ? -0.667 5.415 5.888 1.00 98.50 80 LEU A N 1
ATOM 612 C CA . LEU A 1 80 ? -1.106 6.625 5.183 1.00 98.50 80 LEU A CA 1
ATOM 613 C C . LEU A 1 80 ? -0.042 7.181 4.237 1.00 98.50 80 LEU A C 1
ATOM 615 O O . LEU A 1 80 ? -0.394 7.619 3.142 1.00 98.50 80 LEU A O 1
ATOM 619 N N . GLU A 1 81 ? 1.228 7.183 4.638 1.00 98.31 81 GLU A N 1
ATOM 620 C CA . GLU A 1 81 ? 2.330 7.635 3.784 1.00 98.31 81 GLU A CA 1
ATOM 621 C C . GLU A 1 81 ? 2.388 6.815 2.488 1.00 98.31 81 GLU A C 1
ATOM 623 O O . GLU A 1 81 ? 2.316 7.366 1.386 1.00 98.31 81 GLU A O 1
ATOM 628 N N . TYR A 1 82 ? 2.423 5.488 2.615 1.00 98.31 82 TYR A N 1
ATOM 629 C CA . TYR A 1 82 ? 2.524 4.586 1.470 1.00 98.31 82 TYR A CA 1
ATOM 630 C C . TYR A 1 82 ? 1.264 4.578 0.598 1.00 98.31 82 TYR A C 1
ATOM 632 O O . TYR A 1 82 ? 1.372 4.562 -0.633 1.00 98.31 82 TYR A O 1
ATOM 640 N N . TYR A 1 83 ? 0.071 4.657 1.193 1.00 98.44 83 TYR A N 1
ATOM 641 C CA . TYR A 1 83 ? -1.167 4.772 0.422 1.00 98.44 83 TYR A CA 1
ATOM 642 C C . TYR A 1 83 ? -1.267 6.092 -0.340 1.00 98.44 83 TYR A C 1
ATOM 644 O O . TYR A 1 83 ? -1.718 6.087 -1.485 1.00 98.44 83 TYR A O 1
ATOM 652 N N . ARG A 1 84 ? -0.824 7.214 0.243 1.00 97.94 84 ARG A N 1
ATOM 653 C CA . ARG A 1 84 ? -0.783 8.506 -0.460 1.00 97.94 84 ARG A CA 1
ATOM 654 C C . ARG A 1 84 ? 0.202 8.484 -1.616 1.00 97.94 84 ARG A C 1
ATOM 656 O O . ARG A 1 84 ? -0.166 8.904 -2.705 1.00 97.94 84 ARG A O 1
ATOM 663 N N . LYS A 1 85 ? 1.394 7.917 -1.412 1.00 96.31 85 LYS A N 1
ATOM 664 C CA . LYS A 1 85 ? 2.378 7.738 -2.487 1.00 96.31 85 LYS A CA 1
ATOM 665 C C . LYS A 1 85 ? 1.819 6.888 -3.632 1.00 96.31 85 LYS A C 1
ATOM 667 O O . LYS A 1 85 ? 1.968 7.237 -4.797 1.00 96.31 85 LYS A O 1
ATOM 672 N N . SER A 1 86 ? 1.127 5.794 -3.303 1.00 96.69 86 SER A N 1
ATOM 673 C CA . SER A 1 86 ? 0.446 4.954 -4.295 1.00 96.69 86 SER A CA 1
ATOM 674 C C . SER A 1 86 ? -0.657 5.711 -5.043 1.00 96.69 86 SER A C 1
ATOM 676 O O . SER A 1 86 ? -0.744 5.615 -6.266 1.00 96.69 86 SER A O 1
ATOM 678 N N . LEU A 1 87 ? -1.484 6.479 -4.323 1.00 96.44 87 LEU A N 1
ATOM 679 C CA . LEU A 1 87 ? -2.549 7.298 -4.902 1.00 96.44 87 LEU A CA 1
ATOM 680 C C . LEU A 1 87 ? -1.991 8.344 -5.873 1.00 96.44 87 LEU A C 1
ATOM 682 O O . LEU A 1 87 ? -2.462 8.417 -7.002 1.00 96.44 87 LEU A O 1
ATOM 686 N N . GLU A 1 88 ? -0.983 9.108 -5.451 1.00 95.44 88 GLU A N 1
ATOM 687 C CA . GLU A 1 88 ? -0.336 10.138 -6.269 1.00 95.44 88 GLU A CA 1
ATOM 688 C C . GLU A 1 88 ? 0.234 9.540 -7.558 1.00 95.44 88 GLU A C 1
ATOM 690 O O . GLU A 1 88 ? -0.030 10.043 -8.649 1.00 95.44 88 GLU A O 1
ATOM 695 N N . MET A 1 89 ? 0.930 8.403 -7.455 1.00 94.88 89 MET A N 1
ATOM 696 C CA . MET A 1 89 ? 1.429 7.699 -8.633 1.00 94.88 89 MET A CA 1
ATOM 697 C C . MET A 1 89 ? 0.293 7.224 -9.539 1.00 94.88 89 MET A C 1
ATOM 699 O O . MET A 1 89 ? 0.357 7.449 -10.740 1.00 94.88 89 MET A O 1
ATOM 703 N N . ARG A 1 90 ? -0.766 6.605 -9.002 1.00 95.12 90 ARG A N 1
ATOM 704 C CA . ARG A 1 90 ? -1.918 6.150 -9.805 1.00 95.12 90 ARG A CA 1
ATOM 705 C C . ARG A 1 90 ? -2.609 7.312 -10.519 1.00 95.12 90 ARG A C 1
ATOM 707 O O . ARG A 1 90 ? -2.935 7.182 -11.694 1.00 95.12 90 ARG A O 1
ATOM 714 N N . GLN A 1 91 ? -2.779 8.450 -9.849 1.00 94.50 91 GLN A N 1
ATOM 715 C CA . GLN A 1 91 ? -3.312 9.670 -10.461 1.00 94.50 91 GLN A CA 1
ATOM 716 C C . GLN A 1 91 ? -2.391 10.208 -11.559 1.00 94.50 91 GLN A C 1
ATOM 718 O O . GLN A 1 91 ? -2.878 10.671 -12.584 1.00 94.50 91 GLN A O 1
ATOM 723 N N . ALA A 1 92 ? -1.073 10.111 -11.395 1.00 93.62 92 ALA A N 1
ATOM 724 C CA . ALA A 1 92 ? -0.131 10.503 -12.436 1.00 93.62 92 ALA A CA 1
ATOM 725 C C . ALA A 1 92 ? -0.078 9.505 -13.616 1.00 93.62 92 ALA A C 1
ATOM 727 O O . ALA A 1 92 ? 0.115 9.941 -14.747 1.00 93.62 92 ALA A O 1
ATOM 728 N N . VAL A 1 93 ? -0.286 8.195 -13.390 1.00 92.38 93 VAL A N 1
ATOM 729 C CA . VAL A 1 93 ? -0.359 7.182 -14.469 1.00 92.38 93 VAL A CA 1
ATOM 730 C C . VAL A 1 93 ? -1.625 7.365 -15.303 1.00 92.38 93 VAL A C 1
ATOM 732 O O . VAL A 1 93 ? -1.559 7.380 -16.529 1.00 92.38 93 VAL A O 1
ATOM 735 N N . TYR A 1 94 ? -2.782 7.444 -14.645 1.00 90.12 94 TYR A N 1
ATOM 736 C CA . TYR A 1 94 ? -4.077 7.363 -15.324 1.00 90.12 94 TYR A CA 1
ATOM 737 C C . TYR A 1 94 ? -4.690 8.737 -15.624 1.00 90.12 94 TYR A C 1
ATOM 739 O O . TYR A 1 94 ? -5.559 8.835 -16.485 1.00 90.12 94 TYR A O 1
ATOM 747 N N . GLY A 1 95 ? -4.226 9.793 -14.952 1.00 87.06 95 GLY A N 1
ATOM 748 C CA . GLY A 1 95 ? -4.846 11.118 -14.918 1.00 87.06 95 GLY A CA 1
ATOM 749 C C . GLY A 1 95 ? -5.625 11.333 -13.616 1.00 87.06 95 GLY A C 1
ATOM 750 O O . GLY A 1 95 ? -6.305 10.428 -13.133 1.00 87.06 95 GLY A O 1
ATOM 751 N N . SER A 1 96 ? -5.540 12.536 -13.036 1.00 76.69 96 SER A N 1
ATOM 752 C CA . SER A 1 96 ? -6.183 12.864 -11.750 1.00 76.69 96 SER A CA 1
ATOM 753 C C . SER A 1 96 ? -7.704 12.740 -11.781 1.00 76.69 96 SER A C 1
ATOM 755 O O . SER A 1 96 ? -8.305 12.400 -10.764 1.00 76.69 96 SER A O 1
ATOM 757 N N . ASP A 1 97 ? -8.287 12.987 -12.954 1.00 75.94 97 ASP A N 1
ATOM 758 C CA . ASP A 1 97 ? -9.732 13.002 -13.190 1.00 75.94 97 ASP A CA 1
ATOM 759 C C . ASP A 1 97 ? -10.201 11.723 -13.902 1.00 75.94 97 ASP A C 1
ATOM 761 O O . ASP A 1 97 ? -11.370 11.588 -14.268 1.00 75.94 97 ASP A O 1
ATOM 765 N N . ALA A 1 98 ? -9.284 10.778 -14.138 1.00 79.50 98 ALA A N 1
ATOM 766 C CA . ALA A 1 98 ? -9.608 9.537 -14.810 1.00 79.50 98 ALA A CA 1
ATOM 767 C C . ALA A 1 98 ? -10.343 8.592 -13.866 1.00 79.50 98 ALA A C 1
ATOM 769 O O . ALA A 1 98 ? -9.907 8.288 -12.752 1.00 79.50 98 ALA A O 1
ATOM 770 N N . VAL A 1 99 ? -11.456 8.066 -14.362 1.00 83.75 99 VAL A N 1
ATOM 771 C CA . VAL A 1 99 ? -12.235 7.076 -13.642 1.00 83.75 99 VAL A CA 1
ATOM 772 C C . VAL A 1 99 ? -11.498 5.734 -13.687 1.00 83.75 99 VAL A C 1
ATOM 774 O O . VAL A 1 99 ? -11.563 5.015 -14.681 1.00 83.75 99 VAL A O 1
ATOM 777 N N . HIS A 1 100 ? -10.767 5.403 -12.617 1.00 88.12 100 HIS A N 1
ATOM 778 C CA . HIS A 1 100 ? -9.933 4.197 -12.563 1.00 88.12 100 HIS A CA 1
ATOM 779 C C . HIS A 1 100 ? -10.080 3.413 -11.251 1.00 88.12 100 HIS A C 1
ATOM 781 O O . HIS A 1 100 ? -9.913 3.959 -10.158 1.00 88.12 100 HIS A O 1
ATOM 787 N N . ALA A 1 101 ? -10.317 2.101 -11.341 1.00 89.75 101 ALA A N 1
ATOM 788 C CA . ALA A 1 101 ? -10.539 1.240 -10.174 1.00 89.75 101 ALA A CA 1
ATOM 789 C C . ALA A 1 101 ? -9.403 1.333 -9.136 1.00 89.75 101 ALA A C 1
ATOM 791 O O . ALA A 1 101 ? -9.669 1.470 -7.945 1.00 89.75 101 ALA A O 1
ATOM 792 N N . ASP A 1 102 ? -8.145 1.370 -9.582 1.00 91.31 102 ASP A N 1
ATOM 793 C CA . ASP A 1 102 ? -6.983 1.478 -8.689 1.00 91.31 102 ASP A CA 1
ATOM 794 C C . ASP A 1 102 ? -6.966 2.755 -7.832 1.00 91.31 102 ASP A C 1
ATOM 796 O O . ASP A 1 102 ? -6.607 2.708 -6.653 1.00 91.31 102 ASP A O 1
ATOM 800 N N . ILE A 1 103 ? -7.349 3.905 -8.398 1.00 93.94 103 ILE A N 1
ATOM 801 C CA . ILE A 1 103 ? -7.419 5.171 -7.652 1.00 93.94 103 ILE A CA 1
ATOM 802 C C . ILE A 1 103 ? -8.569 5.077 -6.626 1.00 93.94 103 ILE A C 1
ATOM 804 O O . ILE A 1 103 ? -8.410 5.496 -5.478 1.00 93.94 103 ILE A O 1
ATOM 808 N N . ALA A 1 104 ? -9.696 4.441 -6.981 1.00 93.38 104 ALA A N 1
ATOM 809 C CA . ALA A 1 104 ? -10.814 4.231 -6.058 1.00 93.38 104 ALA A CA 1
ATOM 810 C C . ALA A 1 104 ? -10.431 3.292 -4.903 1.00 93.38 104 ALA A C 1
ATOM 812 O O . ALA A 1 104 ? -10.775 3.549 -3.743 1.00 93.38 104 ALA A O 1
ATOM 813 N N . SER A 1 105 ? -9.667 2.234 -5.193 1.00 93.69 105 SER A N 1
ATOM 814 C CA . SER A 1 105 ? -9.093 1.356 -4.174 1.00 93.69 105 SER A CA 1
ATOM 815 C C . SER A 1 105 ? -8.152 2.120 -3.244 1.00 93.69 105 SER A C 1
ATOM 817 O O . SER A 1 105 ? -8.268 1.967 -2.032 1.00 93.69 105 SER A O 1
ATOM 819 N N . SER A 1 106 ? -7.291 3.005 -3.764 1.00 96.12 106 SER A N 1
ATOM 820 C CA . SER A 1 106 ? -6.436 3.862 -2.927 1.00 96.12 106 SER A CA 1
ATOM 821 C C . SER A 1 106 ? -7.247 4.762 -1.991 1.00 96.12 106 SER A C 1
ATOM 823 O O . SER A 1 106 ? -6.934 4.841 -0.802 1.00 96.12 106 SER A O 1
ATOM 825 N N . TYR A 1 107 ? -8.310 5.409 -2.485 1.00 96.81 107 TYR A N 1
ATOM 826 C CA . TYR A 1 107 ? -9.198 6.203 -1.630 1.00 96.81 107 TYR A CA 1
ATOM 827 C C . TYR A 1 107 ? -9.848 5.356 -0.536 1.00 96.81 107 TYR A C 1
ATOM 829 O O . TYR A 1 107 ? -9.894 5.775 0.620 1.00 96.81 107 TYR A O 1
ATOM 837 N N . THR A 1 108 ? -10.286 4.145 -0.877 1.00 96.69 108 THR A N 1
ATOM 838 C CA . THR A 1 108 ? -10.879 3.212 0.086 1.00 96.69 108 THR A CA 1
ATOM 839 C C . THR A 1 108 ? -9.869 2.793 1.157 1.00 96.69 108 THR A C 1
ATOM 841 O O . THR A 1 108 ? -10.193 2.836 2.344 1.00 96.69 108 THR A O 1
ATOM 844 N N . SER A 1 109 ? -8.629 2.469 0.778 1.00 97.94 109 SER A N 1
ATOM 845 C CA . SER A 1 109 ? -7.554 2.130 1.719 1.00 97.94 109 SER A CA 1
ATOM 846 C C . SER A 1 109 ? -7.238 3.281 2.679 1.00 97.94 109 SER A C 1
ATOM 848 O O . SER A 1 109 ? -7.155 3.069 3.887 1.00 97.94 109 SER A O 1
ATOM 850 N N . ILE A 1 110 ? -7.141 4.518 2.177 1.00 98.31 110 ILE A N 1
ATOM 851 C CA . ILE A 1 110 ? -6.920 5.708 3.017 1.00 98.31 110 ILE A CA 1
ATOM 852 C C . ILE A 1 110 ? -8.112 5.950 3.954 1.00 98.31 110 ILE A C 1
ATOM 854 O O . ILE A 1 110 ? -7.921 6.225 5.141 1.00 98.31 110 ILE A O 1
ATOM 858 N N . GLY A 1 111 ? -9.342 5.812 3.447 1.00 98.12 111 GLY A N 1
ATOM 859 C CA . GLY A 1 111 ? -10.562 5.920 4.248 1.00 98.12 111 GLY A CA 1
ATOM 860 C C . GLY A 1 111 ? -10.602 4.902 5.390 1.00 98.12 111 GLY A C 1
ATOM 861 O O . GLY A 1 111 ? -10.955 5.257 6.516 1.00 98.12 111 GLY A O 1
ATOM 862 N N . LYS A 1 112 ? -10.148 3.669 5.132 1.00 98.06 112 LYS A N 1
ATOM 863 C CA . LYS A 1 112 ? -10.026 2.600 6.134 1.00 98.06 112 LYS A CA 1
ATOM 864 C C . LYS A 1 112 ? -9.052 2.965 7.248 1.00 98.06 112 LYS A C 1
ATOM 866 O O . LYS A 1 112 ? -9.386 2.798 8.419 1.00 98.06 112 LYS A O 1
ATOM 871 N N . VAL A 1 113 ? -7.897 3.537 6.910 1.00 98.38 113 VAL A N 1
ATOM 872 C CA . VAL A 1 113 ? -6.946 3.995 7.932 1.00 98.38 113 VAL A CA 1
ATOM 873 C C . VAL A 1 113 ? -7.544 5.120 8.780 1.00 98.38 113 VAL A C 1
ATOM 875 O O . VAL A 1 113 ? -7.479 5.056 10.006 1.00 98.38 113 VAL A O 1
ATOM 878 N N . TYR A 1 114 ? -8.188 6.115 8.156 1.00 98.50 114 TYR A N 1
ATOM 879 C CA . TYR A 1 114 ? -8.852 7.196 8.897 1.00 98.50 114 TYR A CA 1
ATOM 880 C C . TYR A 1 114 ? -9.960 6.695 9.823 1.00 98.50 114 TYR A C 1
ATOM 882 O O . TYR A 1 114 ? -10.125 7.224 10.921 1.00 98.50 114 TYR A O 1
ATOM 890 N N . TYR A 1 115 ? -10.689 5.659 9.407 1.00 98.00 115 TYR A N 1
ATOM 891 C CA . TYR A 1 115 ? -11.672 4.999 10.254 1.00 98.00 115 TYR A CA 1
ATOM 892 C C . TYR A 1 115 ? -11.018 4.392 11.503 1.00 98.00 115 TYR A C 1
ATOM 894 O O . TYR A 1 115 ? -11.490 4.641 12.611 1.00 98.00 115 TYR A O 1
ATOM 902 N N . TYR A 1 116 ? -9.905 3.666 11.351 1.00 97.31 116 TYR A N 1
ATOM 903 C CA . TYR A 1 116 ? -9.222 3.043 12.488 1.00 97.31 116 TYR A CA 1
ATOM 904 C C . TYR A 1 116 ? -8.616 4.043 13.476 1.00 97.31 116 TYR A C 1
ATOM 906 O O . TYR A 1 116 ? -8.600 3.772 14.675 1.00 97.31 116 TYR A O 1
ATOM 914 N N . ILE A 1 117 ? -8.185 5.219 13.013 1.00 97.56 117 ILE A N 1
ATOM 915 C CA . ILE A 1 117 ? -7.711 6.295 13.901 1.00 97.56 117 ILE A CA 1
ATOM 916 C C . ILE A 1 117 ? -8.835 7.217 14.404 1.00 97.56 117 ILE A C 1
ATOM 918 O O . ILE A 1 117 ? -8.556 8.275 14.957 1.00 97.56 117 ILE A O 1
ATOM 922 N N . SER A 1 118 ? -10.106 6.822 14.242 1.00 97.81 118 SER A N 1
ATOM 923 C CA . SER A 1 118 ? -11.299 7.569 14.685 1.00 97.81 118 SER A CA 1
ATOM 924 C C . SER A 1 118 ? -11.498 8.951 14.038 1.00 97.81 118 SER A C 1
ATOM 926 O O . SER A 1 118 ? -12.296 9.764 14.505 1.00 97.81 118 SER A O 1
ATOM 928 N N . GLU A 1 119 ? -10.840 9.216 12.912 1.00 98.12 119 GLU A N 1
ATOM 929 C CA . GLU A 1 119 ? -10.996 10.433 12.109 1.00 98.12 119 GLU A CA 1
ATOM 930 C C . GLU A 1 119 ? -12.160 10.262 11.116 1.00 98.12 119 GLU A C 1
ATOM 932 O O . GLU A 1 119 ? -12.001 10.305 9.892 1.00 98.12 119 GLU A O 1
ATOM 937 N N . TYR A 1 120 ? -13.363 10.039 11.650 1.00 97.75 120 TYR A N 1
ATOM 938 C CA . TYR A 1 120 ? -14.531 9.607 10.873 1.00 97.75 120 TYR A CA 1
ATOM 939 C C . TYR A 1 120 ? -14.933 10.575 9.755 1.00 97.75 120 TYR A C 1
ATOM 941 O O . TYR A 1 120 ? -15.350 10.134 8.684 1.00 97.75 120 TYR A O 1
ATOM 949 N N . SER A 1 121 ? -14.768 11.885 9.962 1.00 98.06 121 SER A N 1
ATOM 950 C CA . SER A 1 121 ? -15.057 12.893 8.934 1.00 98.06 121 SER A CA 1
ATOM 951 C C . SER A 1 121 ? -14.181 12.708 7.693 1.00 98.06 121 SER A C 1
ATOM 953 O O . SER A 1 121 ? -14.690 12.738 6.574 1.00 98.06 121 SER A O 1
ATOM 955 N N . LYS A 1 122 ? -12.881 12.445 7.884 1.00 97.81 122 LYS A N 1
ATOM 956 C CA . LYS A 1 122 ? -11.953 12.169 6.779 1.00 97.81 122 LYS A CA 1
ATOM 957 C C . LYS A 1 122 ? -12.234 10.805 6.164 1.00 97.81 122 LYS A C 1
ATOM 959 O O . LYS A 1 122 ? -12.245 10.688 4.945 1.00 97.81 122 LYS A O 1
ATOM 964 N N . ALA A 1 123 ? -12.522 9.788 6.976 1.00 98.19 123 ALA A N 1
ATOM 965 C CA . ALA A 1 123 ? -12.893 8.470 6.463 1.00 98.19 123 ALA A CA 1
ATOM 966 C C . ALA A 1 123 ? -14.084 8.557 5.491 1.00 98.19 123 ALA A C 1
ATOM 968 O O . ALA A 1 123 ? -14.008 8.054 4.372 1.00 98.19 123 ALA A O 1
ATOM 969 N N . LEU A 1 124 ? -15.148 9.271 5.882 1.00 98.12 124 LEU A N 1
ATOM 970 C CA . LEU A 1 124 ? -16.318 9.509 5.033 1.00 98.12 124 LEU A CA 1
ATOM 971 C C . LEU A 1 124 ? -15.978 10.287 3.759 1.00 98.12 124 LEU A C 1
ATOM 973 O O . LEU A 1 124 ? -16.492 9.946 2.696 1.00 98.12 124 LEU A O 1
ATOM 977 N N . GLU A 1 125 ? -15.127 11.310 3.846 1.00 98.00 125 GLU A N 1
ATOM 978 C CA . GLU A 1 125 ? -14.662 12.061 2.674 1.00 98.00 125 GLU A CA 1
ATOM 979 C C . GLU A 1 125 ? -13.980 11.135 1.656 1.00 98.00 125 GLU A C 1
ATOM 981 O O . GLU A 1 125 ? -14.345 11.123 0.481 1.00 98.00 125 GLU A O 1
ATOM 986 N N . TYR A 1 126 ? -13.029 10.316 2.109 1.00 97.62 126 TYR A N 1
ATOM 987 C CA . TYR A 1 12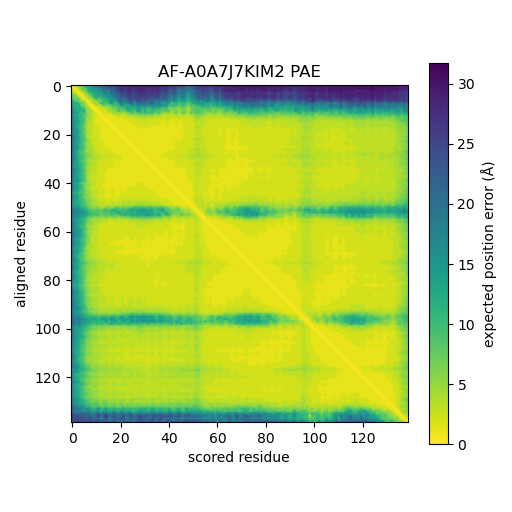6 ? -12.284 9.401 1.246 1.00 97.62 126 TYR A CA 1
ATOM 988 C C . TYR A 1 126 ? -13.160 8.281 0.675 1.00 97.62 126 TYR A C 1
ATOM 990 O O . TYR A 1 126 ? -13.078 7.992 -0.519 1.00 97.62 126 TYR A O 1
ATOM 998 N N . TYR A 1 127 ? -14.056 7.697 1.473 1.00 97.25 127 TYR A N 1
ATOM 999 C CA . TYR A 1 127 ? -15.004 6.704 0.963 1.00 97.25 127 TYR A CA 1
ATOM 1000 C C . TYR A 1 127 ? -15.957 7.284 -0.084 1.00 97.25 127 TYR A C 1
ATOM 1002 O O . TYR A 1 127 ? -16.250 6.610 -1.069 1.00 97.25 127 TYR A O 1
ATOM 1010 N N . ARG A 1 128 ? -16.405 8.537 0.078 1.00 95.75 128 ARG A N 1
ATOM 1011 C CA . ARG A 1 128 ? -17.222 9.219 -0.936 1.00 95.75 128 ARG A CA 1
ATOM 1012 C C . ARG A 1 128 ? -16.460 9.420 -2.240 1.00 95.75 128 ARG A C 1
ATOM 1014 O O . ARG A 1 128 ? -17.020 9.103 -3.279 1.00 95.75 128 ARG A O 1
ATOM 1021 N N . LYS A 1 129 ? -15.193 9.851 -2.186 1.00 93.88 129 LYS A N 1
ATOM 1022 C CA . LYS A 1 129 ? -14.342 9.978 -3.385 1.00 93.88 129 LYS A CA 1
ATOM 1023 C C . LYS A 1 129 ? -14.197 8.646 -4.124 1.00 93.88 129 LYS A C 1
ATOM 1025 O O . LYS A 1 129 ? -14.367 8.592 -5.337 1.00 93.88 129 LYS A O 1
ATOM 1030 N N . GLY A 1 130 ? -13.935 7.558 -3.394 1.00 92.38 130 GLY A N 1
ATOM 1031 C CA . GLY A 1 130 ? -13.867 6.216 -3.981 1.00 92.38 130 GLY A CA 1
ATOM 1032 C C . GLY A 1 130 ? -15.190 5.782 -4.623 1.00 92.38 130 GLY A C 1
ATOM 1033 O O . GLY A 1 130 ? -15.193 5.280 -5.746 1.00 92.38 130 GLY A O 1
ATOM 1034 N N . LEU A 1 131 ? -16.313 6.017 -3.937 1.00 91.75 131 LEU A N 1
ATOM 1035 C CA . LEU A 1 131 ? -17.648 5.672 -4.427 1.00 91.75 131 LEU A CA 1
ATOM 1036 C C . LEU A 1 131 ? -18.050 6.479 -5.664 1.00 91.75 131 LEU A C 1
ATOM 1038 O O . LEU A 1 131 ? -18.555 5.895 -6.619 1.00 91.75 131 LEU A O 1
ATOM 1042 N N . GLU A 1 132 ? -17.847 7.796 -5.649 1.00 90.38 132 GLU A N 1
ATOM 1043 C CA . GLU A 1 132 ? -18.152 8.691 -6.770 1.00 90.38 132 GLU A CA 1
ATOM 1044 C C . GLU A 1 132 ? -17.431 8.228 -8.032 1.00 90.38 132 GLU A C 1
ATOM 1046 O O . GLU A 1 132 ? -18.052 8.058 -9.079 1.00 90.38 132 GLU A O 1
ATOM 1051 N N . MET A 1 133 ? -1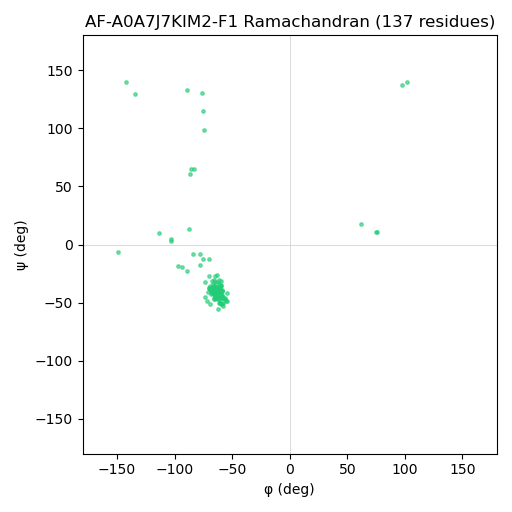6.148 7.897 -7.901 1.00 87.50 133 MET A N 1
ATOM 1052 C CA . MET A 1 133 ? -15.366 7.448 -9.037 1.00 87.50 133 MET A CA 1
ATOM 1053 C C . MET A 1 133 ? -15.872 6.116 -9.595 1.00 87.50 133 MET A C 1
ATOM 1055 O O . MET A 1 133 ? -16.109 6.006 -10.790 1.00 87.50 133 MET A O 1
ATOM 1059 N N . VAL A 1 134 ? -16.143 5.113 -8.754 1.00 81.00 134 VAL A N 1
ATOM 1060 C CA . VAL A 1 134 ? -16.720 3.849 -9.252 1.00 81.00 134 VAL A CA 1
ATOM 1061 C C . VAL A 1 134 ? -18.124 4.060 -9.827 1.00 81.00 134 VAL A C 1
ATOM 1063 O O . VAL A 1 134 ? -18.486 3.388 -10.785 1.00 81.00 134 VAL A O 1
ATOM 1066 N N . SER A 1 135 ? -18.905 5.002 -9.299 1.00 80.75 135 SER A N 1
ATOM 1067 C CA . SER A 1 135 ? -20.263 5.288 -9.786 1.00 80.75 135 SER A CA 1
ATOM 1068 C C . SER A 1 135 ? -20.270 5.883 -11.198 1.00 80.75 135 SER A C 1
ATOM 1070 O O . SER A 1 135 ? -21.175 5.578 -11.970 1.00 80.75 135 SER A O 1
ATOM 1072 N N . CYS A 1 136 ? -19.238 6.646 -11.571 1.00 70.44 136 CYS A N 1
ATOM 1073 C CA . CYS A 1 136 ? -19.051 7.143 -12.936 1.00 70.44 136 CYS A CA 1
ATOM 1074 C C . CYS A 1 136 ? -18.674 6.047 -13.955 1.00 70.44 136 CYS A C 1
ATOM 1076 O O . CYS A 1 136 ? -18.726 6.314 -15.149 1.00 70.44 136 CYS A O 1
ATOM 1078 N N . LEU A 1 137 ? -18.306 4.826 -13.531 1.00 60.84 137 LEU A N 1
ATOM 1079 C CA . LEU A 1 137 ? -18.031 3.702 -14.451 1.00 60.84 137 LEU A CA 1
ATOM 1080 C C . LEU A 1 137 ? -19.303 3.032 -14.994 1.00 60.84 137 LEU A C 1
ATOM 1082 O O . LEU A 1 137 ? -19.222 2.276 -15.960 1.00 60.84 137 LEU A O 1
ATOM 1086 N N . TRP A 1 138 ? -20.452 3.256 -14.352 1.00 60.28 138 TRP A N 1
ATOM 1087 C CA . TRP A 1 138 ? -21.714 2.560 -14.644 1.00 60.28 138 TRP A CA 1
ATOM 1088 C C . TRP A 1 138 ? -22.802 3.479 -15.223 1.00 60.28 138 TRP A C 1
ATOM 1090 O O . TRP A 1 138 ? -23.960 3.064 -15.305 1.00 60.28 138 TRP A O 1
ATOM 1100 N N . GLN A 1 139 ? -22.446 4.712 -15.592 1.00 52.75 139 GLN A N 1
ATOM 1101 C CA . GLN A 1 139 ? -23.305 5.685 -16.279 1.00 52.75 139 GLN A CA 1
ATOM 1102 C C . GLN A 1 139 ? -22.837 5.871 -17.720 1.00 52.75 139 GLN A C 1
ATOM 1104 O O . GLN A 1 139 ? -23.725 5.983 -18.593 1.00 52.75 139 GLN A O 1
#

InterPro domains:
  IPR011990 Tetratricopeptide-like helical domain superfamily [G3DSA:1.25.40.10] (3-137)
  IPR011990 Tetratricopeptide-like helical domain superfamily [SSF48452] (12-133)
  IPR019734 Tetratricopeptide repeat [PS50005] (16-49)
  IPR019734 Tetratricopeptide repeat [PS50005] (60-93)
  IPR019734 Tetratricopeptide repeat [PS50005] (104-137)
  IPR019734 Tetratricopeptide repeat [SM00028] (16-49)
  IPR019734 Tetratricopeptide repeat [SM00028] (60-93)
  IPR019734 Tetratricopeptide repeat [SM00028] (104-137)

pLDDT: mean 90.28, std 13.15, range [43.88, 98.69]